Protein AF-A0A6H9SDY3-F1 (afdb_monomer_lite)

InterPro domains:
  IPR005358 Putative zinc- or iron-chelating domain containing protein [PF03692] (9-114)

Organism: NCBI:txid191390

Radius of gyration: 17.45 Å; chains: 1; bounding box: 37×39×47 Å

Foldseek 3Di:
DPQPFWFFDDPLQLPVQAQDWAFADPVRLVVCVVVVFDKDKDKDKADCVNPVDCVPVCVLQQVQWDWDDDPPDTITIHITITGDRNGGGPQQDPVSHGVCVVSDGLSVVLPPDDLDPPDDDDPVVDPDDPVRRVDHDGQDGPHGPDVVSVVSSPVSSD

Sequence (158 aa):
MENNTIRFACNGCGICCKGRLIPLTLDEARQWLNRGHEVAVILEAFDESTWPSEPRQFAHSAQRAVAVTSGDAQIRVVAVLAGNALTQCRNLGDDGRCGIYEERPLVCRIYPMEINPLIALRPADKVCPPEVWEAGEVLFTDRVVDPILADQIERSRQ

pLDDT: mean 89.22, std 9.17, range [40.38, 97.62]

Secondary structure (DSSP, 8-state):
-----EEE------GGGEEEEEEE-HHHHHHHHHTT--EEEEEEEE-GGG-TT-HHHHHHHHTT-EEEEETTEEEEEEEEEEEEEEEE-TTB-TTSSBTTGGG--HHHHHTTS-SSTTSPP-GGGS-S-THHHHSSEEEESSSBS-HHHHHHHHHTT-

Structure (mmCIF, N/CA/C/O backbone):
data_AF-A0A6H9SDY3-F1
#
_entry.id   AF-A0A6H9SDY3-F1
#
loop_
_atom_site.group_PDB
_atom_site.id
_atom_site.type_symbol
_atom_site.label_atom_id
_atom_site.label_alt_id
_atom_site.label_comp_id
_atom_site.label_asym_id
_atom_site.label_entity_id
_atom_site.label_seq_id
_atom_site.pdbx_PDB_ins_code
_atom_site.Cartn_x
_atom_site.Cartn_y
_atom_site.Cartn_z
_atom_site.occupancy
_atom_site.B_iso_or_equiv
_atom_site.auth_seq_id
_atom_site.auth_comp_id
_atom_site.auth_asym_id
_atom_site.auth_atom_id
_atom_site.pdbx_PDB_model_num
ATOM 1 N N . MET A 1 1 ? 24.418 21.972 -0.289 1.00 40.38 1 MET A N 1
ATOM 2 C CA . MET A 1 1 ? 23.043 21.507 -0.555 1.00 40.38 1 MET A CA 1
ATOM 3 C C . MET A 1 1 ? 23.176 20.246 -1.377 1.00 40.38 1 MET A C 1
ATOM 5 O O . MET A 1 1 ? 23.476 20.345 -2.559 1.00 40.38 1 MET A O 1
ATOM 9 N N . GLU A 1 2 ? 23.113 19.080 -0.737 1.00 48.03 2 GLU A N 1
ATOM 10 C CA . GLU A 1 2 ? 23.141 17.813 -1.470 1.00 48.03 2 GLU A CA 1
ATOM 11 C C . GLU A 1 2 ? 21.895 17.743 -2.347 1.00 48.03 2 GLU A C 1
ATOM 13 O O . GLU A 1 2 ? 20.768 17.901 -1.877 1.00 48.03 2 GLU A O 1
ATOM 18 N N . ASN A 1 3 ? 22.115 17.611 -3.648 1.00 52.03 3 ASN A N 1
ATOM 19 C CA . ASN A 1 3 ? 21.054 17.519 -4.628 1.00 52.03 3 ASN A CA 1
ATOM 20 C C . ASN A 1 3 ? 20.461 16.108 -4.494 1.00 52.03 3 ASN A C 1
ATOM 22 O O . ASN A 1 3 ? 21.007 15.165 -5.061 1.00 52.03 3 ASN A O 1
ATOM 26 N N . ASN A 1 4 ? 19.404 15.945 -3.690 1.00 75.06 4 ASN A N 1
ATOM 27 C CA . ASN A 1 4 ? 18.813 14.643 -3.347 1.00 75.06 4 ASN A CA 1
ATOM 28 C C . ASN A 1 4 ? 17.952 14.086 -4.497 1.00 75.06 4 ASN A C 1
ATOM 30 O O . ASN A 1 4 ? 16.769 13.793 -4.346 1.00 75.06 4 ASN A O 1
ATOM 34 N N . THR A 1 5 ? 18.544 14.026 -5.688 1.00 86.81 5 THR A N 1
ATOM 35 C CA . THR A 1 5 ? 17.909 13.494 -6.890 1.00 86.81 5 THR A CA 1
ATOM 36 C C . THR A 1 5 ? 17.835 11.979 -6.770 1.00 86.81 5 THR A C 1
ATOM 38 O O . THR A 1 5 ? 18.867 11.313 -6.740 1.00 86.81 5 THR A O 1
ATOM 41 N N . ILE A 1 6 ? 16.622 11.435 -6.734 1.00 89.88 6 ILE A N 1
ATOM 42 C CA . ILE A 1 6 ? 16.373 9.995 -6.725 1.00 89.88 6 ILE A CA 1
ATOM 43 C C . ILE A 1 6 ? 15.884 9.584 -8.112 1.00 89.88 6 ILE A C 1
ATOM 45 O O . ILE A 1 6 ? 14.935 10.160 -8.653 1.00 89.88 6 ILE A O 1
ATOM 49 N N . ARG A 1 7 ? 16.539 8.573 -8.682 1.00 91.94 7 ARG A N 1
ATOM 50 C CA . ARG A 1 7 ? 16.153 7.921 -9.937 1.00 91.94 7 ARG A CA 1
ATOM 51 C C . ARG A 1 7 ? 15.568 6.553 -9.645 1.00 91.94 7 ARG A C 1
ATOM 53 O O . ARG A 1 7 ? 15.916 5.936 -8.639 1.00 91.94 7 ARG A O 1
ATOM 60 N N . PHE A 1 8 ? 14.660 6.107 -10.505 1.00 92.31 8 PHE A N 1
ATOM 61 C CA . PHE A 1 8 ? 14.086 4.775 -10.388 1.00 92.31 8 PHE A CA 1
ATOM 62 C C . PHE A 1 8 ? 13.561 4.255 -11.730 1.00 92.31 8 PHE A C 1
ATOM 64 O O . PHE A 1 8 ? 12.803 4.945 -12.411 1.00 92.31 8 PHE A O 1
ATOM 71 N N . ALA A 1 9 ? 13.884 3.006 -12.070 1.00 91.38 9 ALA A N 1
ATOM 72 C CA . ALA A 1 9 ? 13.281 2.270 -13.182 1.00 91.38 9 ALA A CA 1
ATOM 73 C C . ALA A 1 9 ? 12.970 0.821 -12.790 1.00 91.38 9 ALA A C 1
ATOM 75 O O . ALA A 1 9 ? 13.847 -0.041 -12.794 1.00 91.38 9 ALA A O 1
ATOM 76 N N . CYS A 1 10 ? 11.700 0.524 -12.491 1.00 89.06 10 CYS A N 1
ATOM 77 C CA . CYS A 1 10 ? 11.262 -0.842 -12.197 1.00 89.06 10 CYS A CA 1
ATOM 78 C C . CYS A 1 10 ? 11.643 -1.807 -13.335 1.00 89.06 10 CYS A C 1
ATOM 80 O O . CYS A 1 10 ? 11.212 -1.633 -14.472 1.00 89.06 10 CYS A O 1
ATOM 82 N N . ASN A 1 11 ? 12.389 -2.865 -13.010 1.00 90.50 11 ASN A N 1
ATOM 83 C CA . ASN A 1 11 ? 12.810 -3.901 -13.961 1.00 90.50 11 ASN A CA 1
ATOM 84 C C . ASN A 1 11 ? 11.877 -5.128 -13.995 1.00 90.50 11 ASN A C 1
ATOM 86 O O . ASN A 1 11 ? 12.162 -6.102 -14.686 1.00 90.50 11 ASN A O 1
ATOM 90 N N . GLY A 1 12 ? 10.777 -5.109 -13.235 1.00 88.88 12 GLY A N 1
ATOM 91 C CA . GLY A 1 12 ? 9.818 -6.213 -13.201 1.00 88.88 12 GLY A CA 1
ATOM 92 C C . GLY A 1 12 ? 10.325 -7.483 -12.508 1.00 88.88 12 GLY A C 1
ATOM 93 O O . GLY A 1 12 ? 9.822 -8.556 -12.804 1.00 88.88 12 GLY A O 1
ATOM 94 N N . CYS A 1 13 ? 11.287 -7.390 -11.582 1.00 91.44 13 CYS A N 1
ATOM 95 C CA . CYS A 1 13 ? 11.814 -8.559 -10.857 1.00 91.44 13 CYS A CA 1
ATOM 96 C C . CYS A 1 13 ? 10.817 -9.243 -9.894 1.00 91.44 13 CYS A C 1
ATOM 98 O O . CYS A 1 13 ? 11.101 -10.320 -9.371 1.00 91.44 13 CYS A O 1
ATOM 100 N N . GLY A 1 14 ? 9.679 -8.612 -9.587 1.00 93.06 14 GLY A N 1
ATOM 101 C CA . GLY A 1 14 ? 8.627 -9.195 -8.746 1.00 93.06 14 GLY A CA 1
ATOM 102 C C . GLY A 1 14 ? 8.952 -9.307 -7.248 1.00 93.06 14 GLY A C 1
ATOM 103 O O . GLY A 1 14 ? 8.134 -9.827 -6.489 1.00 93.06 14 GLY A O 1
ATOM 104 N N . ILE A 1 15 ? 10.104 -8.811 -6.776 1.00 94.44 15 ILE A N 1
ATOM 105 C CA . ILE A 1 15 ? 10.501 -8.930 -5.358 1.00 94.44 15 ILE A CA 1
ATOM 106 C C . ILE A 1 15 ? 9.551 -8.181 -4.407 1.00 94.44 15 ILE A C 1
ATOM 108 O O . ILE A 1 15 ? 9.272 -8.640 -3.299 1.00 94.44 15 ILE A O 1
ATOM 112 N N . CYS A 1 16 ? 8.974 -7.063 -4.860 1.00 93.50 16 CYS A N 1
ATOM 113 C CA . CYS A 1 16 ? 7.959 -6.317 -4.116 1.00 93.50 16 CYS A CA 1
ATOM 114 C C . CYS A 1 16 ? 6.591 -7.024 -4.078 1.00 93.50 16 CYS A C 1
ATOM 116 O O . CYS A 1 16 ? 5.710 -6.598 -3.342 1.00 93.50 16 CYS A O 1
ATOM 118 N N . CYS A 1 17 ? 6.399 -8.119 -4.817 1.00 95.81 17 CYS A N 1
ATOM 119 C CA . CYS A 1 17 ? 5.163 -8.905 -4.819 1.00 95.81 17 CYS A CA 1
ATOM 120 C C . CYS A 1 17 ? 5.205 -10.104 -3.854 1.00 95.81 17 CYS A C 1
ATOM 122 O O . CYS A 1 17 ? 4.323 -10.960 -3.918 1.00 95.81 17 CYS A O 1
ATOM 124 N N . LYS A 1 18 ? 6.224 -10.193 -2.989 1.00 96.25 18 LYS A N 1
ATOM 125 C CA . LYS A 1 18 ? 6.434 -11.293 -2.033 1.00 96.25 18 LYS A CA 1
ATOM 126 C C . LYS A 1 18 ? 6.681 -10.750 -0.623 1.00 96.25 18 LYS A C 1
ATOM 128 O O . LYS A 1 18 ? 7.230 -9.651 -0.470 1.00 96.25 18 LYS A O 1
ATOM 133 N N . GLY A 1 19 ? 6.304 -11.529 0.392 1.00 95.69 19 GLY A N 1
ATOM 134 C CA . GLY A 1 19 ? 6.629 -11.259 1.795 1.00 95.69 19 GLY A CA 1
ATOM 135 C C . GLY A 1 19 ? 5.905 -10.073 2.433 1.00 95.69 19 GLY A C 1
ATOM 136 O O . GLY A 1 19 ? 6.453 -9.490 3.364 1.00 95.69 19 GLY A O 1
ATOM 137 N N . ARG A 1 20 ? 4.745 -9.637 1.922 1.00 93.94 20 ARG A N 1
ATOM 138 C CA . ARG A 1 20 ? 4.096 -8.406 2.413 1.00 93.94 20 ARG A CA 1
ATOM 139 C C . ARG A 1 20 ? 2.587 -8.358 2.220 1.00 93.94 20 ARG A C 1
ATOM 141 O O . ARG A 1 20 ? 2.015 -9.117 1.449 1.00 93.94 20 ARG A O 1
ATOM 148 N N . LEU A 1 21 ? 1.950 -7.416 2.897 1.00 96.31 21 LEU A N 1
ATOM 149 C CA . LEU A 1 21 ? 0.573 -7.021 2.628 1.00 96.31 21 LEU A CA 1
ATOM 150 C C . LEU A 1 21 ? 0.562 -5.859 1.632 1.00 96.31 21 LEU A C 1
ATOM 152 O O . LEU A 1 21 ? 1.493 -5.054 1.600 1.00 96.31 21 LEU A O 1
ATOM 156 N N . ILE A 1 22 ? -0.474 -5.799 0.801 1.00 96.81 22 ILE A N 1
ATOM 157 C CA . ILE A 1 22 ? -0.664 -4.752 -0.205 1.00 96.81 22 ILE A CA 1
ATOM 158 C C . ILE A 1 22 ? 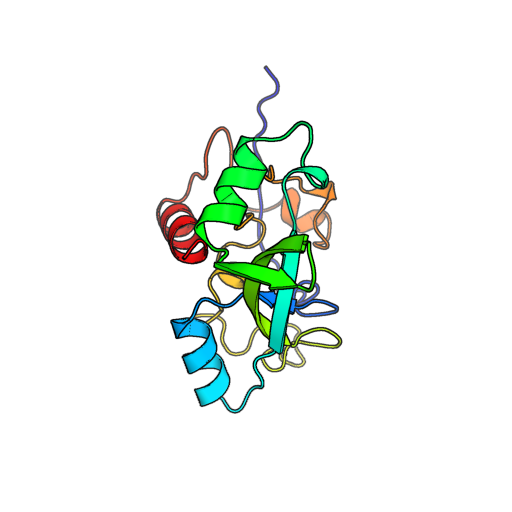-1.823 -3.876 0.268 1.00 96.81 22 ILE A C 1
ATOM 160 O O . ILE A 1 22 ? -2.957 -4.313 0.099 1.00 96.81 22 ILE A O 1
ATOM 164 N N . PRO A 1 23 ? -1.590 -2.694 0.868 1.00 95.88 23 PRO A N 1
ATOM 165 C CA . PRO A 1 23 ? -2.671 -1.785 1.236 1.00 95.88 23 PRO A CA 1
ATOM 166 C C . PRO A 1 23 ? -3.571 -1.468 0.039 1.00 95.88 23 PRO A C 1
ATOM 168 O O . PRO A 1 23 ? -3.078 -1.195 -1.057 1.00 95.88 23 PRO A O 1
ATOM 171 N N . LEU A 1 24 ? -4.881 -1.525 0.256 1.00 96.81 24 LEU A N 1
ATOM 172 C CA . LEU A 1 24 ? -5.907 -1.267 -0.746 1.00 96.81 24 LEU A CA 1
ATOM 173 C C . LEU A 1 24 ? -6.802 -0.129 -0.261 1.00 96.81 24 LEU A C 1
ATOM 175 O O . LEU A 1 24 ? -7.200 -0.104 0.906 1.00 96.81 24 LEU A O 1
ATOM 179 N N . THR A 1 25 ? -7.195 0.757 -1.172 1.00 95.56 25 THR A N 1
ATOM 180 C CA . THR A 1 25 ? -8.367 1.610 -0.926 1.00 95.56 25 THR A CA 1
ATOM 181 C C . THR A 1 25 ? -9.640 0.757 -0.869 1.00 95.56 25 THR A C 1
ATOM 183 O O . THR A 1 25 ? -9.650 -0.414 -1.262 1.00 95.56 25 THR A O 1
ATOM 186 N N . LEU A 1 26 ? -10.757 1.334 -0.418 1.00 94.69 26 LEU A N 1
ATOM 187 C CA . LEU A 1 26 ? -12.036 0.617 -0.388 1.00 94.69 26 LEU A CA 1
ATOM 188 C C . LEU A 1 26 ? -12.461 0.117 -1.781 1.00 94.69 26 LEU A C 1
ATOM 190 O O . LEU A 1 26 ? -12.930 -1.014 -1.922 1.00 94.69 26 LEU A O 1
ATOM 194 N N . ASP A 1 27 ? -12.279 0.938 -2.815 1.00 95.94 27 ASP A N 1
ATOM 195 C CA . ASP A 1 27 ? -12.617 0.552 -4.186 1.00 95.94 27 ASP A CA 1
ATOM 196 C C . ASP A 1 27 ? -11.674 -0.522 -4.726 1.00 95.94 27 ASP A C 1
ATOM 198 O O . ASP A 1 27 ? -12.117 -1.454 -5.400 1.00 95.94 27 ASP A O 1
ATOM 202 N N . GLU A 1 28 ? -10.389 -0.458 -4.382 1.00 97.56 28 GLU A N 1
ATOM 203 C CA . GLU A 1 28 ? -9.430 -1.499 -4.747 1.00 97.56 28 GLU A CA 1
ATOM 204 C C . GLU A 1 28 ? -9.716 -2.815 -4.036 1.00 97.56 28 GLU A C 1
ATOM 206 O O . GLU A 1 28 ? -9.632 -3.860 -4.673 1.00 97.56 28 GLU A O 1
ATOM 211 N N . ALA A 1 29 ? -10.129 -2.787 -2.767 1.00 97.62 29 ALA A N 1
ATOM 212 C CA . ALA A 1 29 ? -10.556 -3.976 -2.036 1.00 97.62 29 ALA A CA 1
ATOM 213 C C . ALA A 1 29 ? -11.758 -4.653 -2.712 1.00 97.62 29 ALA A C 1
ATOM 215 O O . ALA A 1 29 ? -11.758 -5.871 -2.891 1.00 97.62 29 ALA A O 1
ATOM 216 N N . ARG A 1 30 ? -12.746 -3.876 -3.179 1.00 97.44 30 ARG A N 1
ATOM 217 C CA . ARG A 1 30 ? -13.872 -4.406 -3.974 1.00 97.44 30 ARG A CA 1
ATOM 218 C C . ARG A 1 30 ? -13.392 -5.043 -5.275 1.00 97.44 30 ARG A C 1
ATOM 220 O O . ARG A 1 30 ? -13.797 -6.156 -5.599 1.00 97.44 30 ARG A O 1
ATOM 227 N N . GLN A 1 31 ? -12.508 -4.368 -6.009 1.00 96.25 31 GLN A N 1
ATOM 228 C CA . GLN A 1 31 ? -11.933 -4.923 -7.236 1.00 96.25 31 GLN A CA 1
ATOM 229 C C . GLN A 1 31 ? -11.094 -6.181 -6.965 1.00 96.25 31 GLN A C 1
ATOM 231 O O . GLN A 1 31 ? -11.059 -7.090 -7.792 1.00 96.25 31 GLN A O 1
ATOM 236 N N . TRP A 1 32 ? -10.413 -6.246 -5.822 1.00 97.19 32 TRP A N 1
ATOM 237 C CA . TRP A 1 32 ? -9.634 -7.406 -5.396 1.00 97.19 32 TRP A CA 1
ATOM 238 C C . TRP A 1 32 ? -10.546 -8.615 -5.169 1.00 97.19 32 TRP A C 1
ATOM 240 O O . TRP A 1 32 ? -10.313 -9.672 -5.755 1.00 97.19 32 TRP A O 1
ATOM 250 N N . LEU A 1 33 ? -11.637 -8.425 -4.419 1.00 97.31 33 LEU A N 1
ATOM 251 C CA . LEU A 1 33 ? -12.662 -9.447 -4.181 1.00 97.31 33 LEU A CA 1
ATOM 252 C C . LEU A 1 33 ? -13.341 -9.902 -5.480 1.00 97.31 33 LEU A C 1
ATOM 254 O O . LEU A 1 33 ? -13.512 -11.099 -5.691 1.00 97.31 33 LEU A O 1
ATOM 258 N N . ASN A 1 34 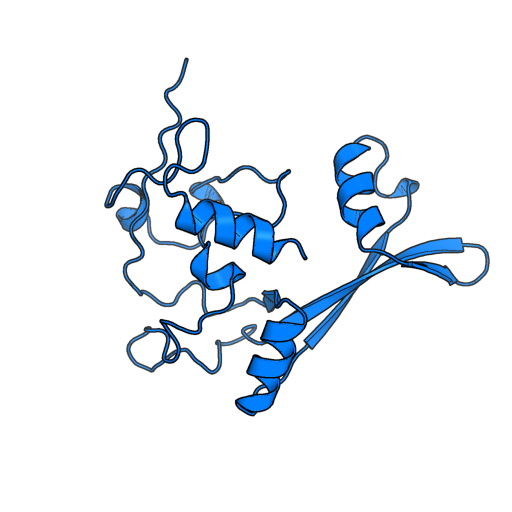? -13.665 -8.975 -6.387 1.00 97.00 34 ASN A N 1
ATOM 259 C CA . ASN A 1 34 ? -14.280 -9.302 -7.681 1.00 97.00 34 ASN A CA 1
ATOM 260 C C . ASN A 1 34 ? -13.390 -10.188 -8.569 1.00 97.00 34 ASN A C 1
ATOM 262 O O . ASN A 1 34 ? -13.905 -10.894 -9.432 1.00 97.00 34 ASN A O 1
ATOM 266 N N . ARG A 1 35 ? -12.068 -10.186 -8.355 1.00 94.94 35 ARG A N 1
ATOM 267 C CA . ARG A 1 35 ? -11.126 -11.099 -9.029 1.00 94.94 35 ARG A CA 1
ATOM 268 C C . ARG A 1 35 ? -11.031 -12.478 -8.361 1.00 94.94 35 ARG A C 1
ATOM 270 O O . ARG A 1 35 ? -10.238 -13.304 -8.799 1.00 94.94 35 ARG A O 1
ATOM 277 N N . GLY A 1 36 ? -11.808 -12.734 -7.308 1.00 96.06 36 GLY A N 1
ATOM 278 C CA . GLY A 1 36 ? -11.747 -13.973 -6.527 1.00 96.06 36 GLY A CA 1
ATOM 279 C C . GLY A 1 36 ? -10.575 -14.024 -5.543 1.00 96.06 36 GLY A C 1
ATOM 280 O O . GLY A 1 36 ? -10.231 -15.100 -5.048 1.00 96.06 36 GLY A O 1
ATOM 281 N N . HIS A 1 37 ? -9.939 -12.883 -5.259 1.00 95.50 37 HIS A N 1
ATOM 282 C CA . HIS A 1 37 ? -8.885 -12.794 -4.250 1.00 95.50 37 HIS A CA 1
ATOM 283 C C . HIS A 1 37 ? -9.471 -12.535 -2.863 1.00 95.50 37 HIS A C 1
ATOM 285 O O . HIS A 1 37 ? -10.564 -11.998 -2.718 1.00 95.50 37 HIS A O 1
ATOM 291 N N . GLU A 1 38 ? -8.709 -12.872 -1.828 1.00 94.94 38 GLU A N 1
ATOM 292 C CA . GLU A 1 38 ? -9.041 -12.531 -0.443 1.00 94.94 38 GLU A CA 1
ATOM 293 C C . GLU A 1 38 ? -8.528 -11.134 -0.085 1.00 94.94 38 GLU A C 1
ATOM 295 O O . GLU A 1 38 ? -7.447 -10.721 -0.524 1.00 94.94 38 GLU A O 1
ATOM 300 N N . VAL A 1 39 ? -9.283 -10.437 0.764 1.00 97.31 39 VAL A N 1
ATOM 301 C CA . VAL A 1 39 ? -8.868 -9.187 1.408 1.00 97.31 39 VAL A CA 1
ATOM 302 C C . VAL A 1 39 ? -8.670 -9.456 2.894 1.00 97.31 39 VAL A C 1
ATOM 304 O O . VAL A 1 39 ? -9.585 -9.907 3.580 1.00 97.31 39 VAL A O 1
ATOM 307 N N . ALA A 1 40 ? -7.467 -9.176 3.385 1.00 96.38 40 ALA A N 1
ATOM 308 C CA . ALA A 1 40 ? -7.165 -9.147 4.805 1.00 96.38 40 ALA A CA 1
ATOM 309 C C . ALA A 1 40 ? -7.625 -7.815 5.412 1.00 96.38 40 ALA A C 1
ATOM 311 O O . ALA A 1 40 ? -7.539 -6.768 4.767 1.00 96.38 40 ALA A O 1
ATOM 312 N N . VAL A 1 41 ? -8.071 -7.860 6.667 1.00 96.44 41 VAL A N 1
ATOM 313 C CA . VAL A 1 41 ? -8.353 -6.671 7.476 1.00 96.44 41 VAL A CA 1
ATOM 314 C C . VAL A 1 41 ? -7.364 -6.651 8.629 1.00 96.44 41 VAL A C 1
ATOM 316 O O . VAL A 1 41 ? -7.334 -7.575 9.441 1.00 96.44 41 VAL A O 1
ATOM 319 N N . ILE A 1 42 ? -6.548 -5.605 8.681 1.00 95.38 42 ILE A N 1
ATOM 320 C CA . ILE A 1 42 ? -5.576 -5.371 9.744 1.00 95.38 42 ILE A CA 1
ATOM 321 C C . ILE A 1 42 ? -6.135 -4.266 10.627 1.00 95.38 42 ILE A C 1
ATOM 323 O O . ILE A 1 42 ? -6.562 -3.230 10.123 1.00 95.38 42 ILE A O 1
ATOM 327 N N . LEU A 1 43 ? -6.156 -4.500 11.936 1.00 93.81 43 LEU A N 1
ATOM 328 C CA . LEU A 1 43 ? -6.539 -3.494 12.916 1.00 93.81 43 LEU A CA 1
ATOM 329 C C . LEU A 1 43 ? -5.279 -2.992 13.607 1.00 93.81 43 LEU A C 1
ATOM 331 O O . LEU A 1 43 ? -4.594 -3.761 14.281 1.00 93.81 43 LEU A O 1
ATOM 335 N N . GLU A 1 44 ? -4.990 -1.708 13.444 1.00 90.69 44 GLU A N 1
ATOM 336 C CA . GLU A 1 44 ? -3.920 -1.036 14.176 1.00 90.69 44 GLU A CA 1
ATOM 337 C C . GLU A 1 44 ? -4.549 -0.190 15.280 1.00 90.69 44 GLU A C 1
ATOM 339 O O . GLU A 1 44 ? -5.403 0.658 15.014 1.00 90.69 44 GLU A O 1
ATOM 344 N N . ALA A 1 45 ? -4.140 -0.445 16.521 1.00 90.44 45 ALA A N 1
ATOM 345 C CA . ALA A 1 45 ? -4.606 0.265 17.703 1.00 90.44 45 ALA A CA 1
ATOM 346 C C . ALA A 1 45 ? -3.487 1.138 18.276 1.00 90.44 45 ALA A C 1
ATOM 348 O O . ALA A 1 45 ? -2.345 0.692 18.382 1.00 90.44 45 ALA A O 1
ATOM 349 N N . PHE A 1 46 ? -3.817 2.369 18.655 1.00 87.94 46 PHE A N 1
ATOM 350 C CA . PHE A 1 46 ? -2.874 3.326 19.228 1.00 87.94 46 PHE A CA 1
ATOM 351 C C . PHE A 1 46 ? -3.582 4.333 20.143 1.00 87.94 46 PHE A C 1
ATOM 353 O O . PHE A 1 46 ? -4.784 4.570 20.025 1.00 87.94 46 PHE A O 1
ATOM 360 N N . ASP A 1 47 ? -2.832 4.963 21.040 1.00 86.94 47 ASP A N 1
ATOM 361 C CA . ASP A 1 47 ? -3.283 6.088 21.869 1.00 86.94 47 ASP A CA 1
ATOM 362 C C . ASP A 1 47 ? -2.195 7.177 21.943 1.00 86.94 47 ASP A C 1
ATOM 364 O O . ASP A 1 47 ? -1.100 7.003 21.412 1.00 86.94 47 ASP A O 1
ATOM 368 N N . GLU A 1 48 ? -2.469 8.317 22.581 1.00 78.50 48 GLU A N 1
ATOM 369 C CA . GLU A 1 48 ? -1.489 9.414 22.682 1.00 78.50 48 GLU A CA 1
ATOM 370 C C . GLU A 1 48 ? -0.195 9.012 23.411 1.00 78.50 48 GLU A C 1
ATOM 372 O O . GLU A 1 48 ? 0.877 9.522 23.082 1.00 78.50 48 GLU A O 1
ATOM 377 N N . SER A 1 49 ? -0.258 8.064 24.353 1.00 80.25 49 SER A N 1
ATOM 378 C CA . SER A 1 49 ? 0.919 7.577 25.083 1.00 80.25 49 SER A CA 1
ATOM 379 C C . SER A 1 49 ? 1.884 6.798 24.188 1.00 80.25 49 SER A C 1
ATOM 381 O O . SER A 1 49 ? 3.087 6.788 24.447 1.00 80.25 49 SER A O 1
ATOM 383 N N . THR A 1 50 ? 1.386 6.216 23.092 1.00 72.00 50 THR A N 1
ATOM 384 C CA . THR A 1 50 ? 2.225 5.573 22.066 1.00 72.00 50 THR A CA 1
ATOM 385 C C . THR A 1 50 ? 2.922 6.572 21.124 1.00 72.00 50 THR A C 1
ATOM 387 O O . THR A 1 50 ? 3.788 6.164 20.354 1.00 72.00 50 THR A O 1
ATOM 390 N N . TRP A 1 51 ? 2.611 7.878 21.214 1.00 72.19 51 TRP A N 1
ATOM 391 C CA . TRP A 1 51 ? 3.142 8.941 20.338 1.00 72.19 51 TRP A CA 1
ATOM 392 C C . TRP A 1 51 ? 3.609 10.205 21.096 1.00 72.19 51 TRP A C 1
ATOM 394 O O . TRP A 1 51 ? 3.235 11.321 20.720 1.00 72.19 51 TRP A O 1
ATOM 404 N N . PRO A 1 52 ? 4.455 10.096 22.138 1.00 61.09 52 PRO A N 1
ATOM 405 C CA . PRO A 1 52 ? 4.721 11.205 23.060 1.00 61.09 52 PRO A CA 1
ATOM 406 C C . PRO A 1 52 ? 5.436 12.419 22.431 1.00 61.09 52 PRO A C 1
ATOM 408 O O . PRO A 1 52 ? 5.471 13.484 23.044 1.00 61.09 52 PRO A O 1
ATOM 411 N N . SER A 1 53 ? 6.001 12.302 21.221 1.00 62.81 53 SER A N 1
ATOM 412 C CA . SER A 1 53 ? 6.809 13.356 20.583 1.00 62.81 53 SER A CA 1
ATOM 413 C C . SER A 1 53 ? 6.456 13.673 19.126 1.00 62.81 53 SER A C 1
ATOM 415 O O . SER A 1 53 ? 7.136 14.495 18.512 1.00 62.81 53 SER A O 1
ATOM 417 N N . GLU A 1 54 ? 5.411 13.072 18.546 1.00 70.56 54 GLU A N 1
ATOM 418 C CA . GLU A 1 54 ? 5.126 13.204 17.105 1.00 70.56 54 GLU A CA 1
ATOM 419 C C . GLU A 1 54 ? 3.666 13.590 16.798 1.00 70.56 54 GLU A C 1
ATOM 421 O O . GLU A 1 54 ? 2.918 12.818 16.188 1.00 70.56 54 GLU A O 1
ATOM 426 N N . PRO A 1 55 ? 3.247 14.829 17.133 1.00 75.75 55 PRO A N 1
ATOM 427 C CA . PRO A 1 55 ? 1.848 15.251 17.022 1.00 75.75 55 PRO A CA 1
ATOM 428 C C . PRO A 1 55 ? 1.293 15.160 15.597 1.00 75.75 55 PRO A C 1
ATOM 430 O O . PRO A 1 55 ? 0.108 14.909 15.401 1.00 75.75 55 PRO A O 1
ATOM 433 N N . ARG A 1 56 ? 2.146 15.359 14.581 1.00 79.75 56 ARG A N 1
ATOM 434 C CA . ARG A 1 56 ? 1.744 15.289 13.168 1.00 79.75 56 ARG A CA 1
ATOM 435 C C . ARG A 1 56 ? 1.477 13.861 12.702 1.00 79.75 56 ARG A C 1
ATOM 437 O O . ARG A 1 56 ? 0.528 13.657 11.952 1.00 79.75 56 ARG A O 1
ATOM 444 N N . GLN A 1 57 ? 2.289 12.896 13.139 1.00 77.88 57 GLN A N 1
ATOM 445 C CA . GLN A 1 57 ? 2.082 11.494 12.779 1.00 77.88 57 GLN A CA 1
ATOM 446 C C . GLN A 1 57 ? 0.845 10.942 13.486 1.00 77.88 57 GLN A C 1
ATOM 448 O O . GLN A 1 57 ? -0.013 10.346 12.834 1.00 77.88 57 GLN A O 1
ATOM 453 N N . PHE A 1 58 ? 0.679 11.273 14.773 1.00 81.44 58 PHE A N 1
ATOM 454 C CA . PHE A 1 58 ? -0.550 10.973 15.498 1.00 81.44 58 PHE A CA 1
ATOM 455 C C . PHE A 1 58 ? -1.775 11.581 14.807 1.00 81.44 58 PHE A C 1
ATOM 457 O O . PHE A 1 58 ? -2.738 10.867 14.556 1.00 81.44 58 PHE A O 1
ATOM 464 N N . ALA A 1 59 ? -1.741 12.868 14.436 1.00 82.69 59 ALA A N 1
ATOM 465 C CA . ALA A 1 59 ? -2.862 13.521 13.758 1.00 82.69 59 ALA A CA 1
ATOM 466 C C . ALA A 1 59 ? -3.207 12.855 12.414 1.00 82.69 59 ALA A C 1
ATOM 468 O O . ALA A 1 59 ? -4.384 12.636 12.132 1.00 82.69 59 ALA A O 1
ATOM 469 N N . HIS A 1 60 ? -2.204 12.495 11.608 1.00 83.25 60 HIS A N 1
ATOM 470 C CA . HIS A 1 60 ? -2.410 11.798 10.336 1.00 83.25 60 HIS A CA 1
ATOM 471 C C . HIS A 1 60 ? -3.061 10.415 10.524 1.00 83.25 60 HIS A C 1
ATOM 473 O O . HIS A 1 60 ? -4.004 10.067 9.810 1.00 83.25 60 HIS A O 1
ATOM 479 N N . SER A 1 61 ? -2.608 9.632 11.507 1.00 82.94 61 SER A N 1
ATOM 480 C CA . SER A 1 61 ? -3.208 8.330 11.829 1.00 82.94 61 SER A CA 1
ATOM 481 C C . SER A 1 61 ? -4.601 8.479 12.449 1.00 82.94 61 SER A C 1
ATOM 483 O O . SER A 1 61 ? -5.531 7.766 12.074 1.00 82.94 61 SER A O 1
ATOM 485 N N . ALA A 1 62 ? -4.783 9.447 13.350 1.00 84.25 62 ALA A N 1
ATOM 486 C CA . ALA A 1 62 ? -6.036 9.696 14.057 1.00 84.25 62 ALA A CA 1
ATOM 487 C C . ALA A 1 62 ? -7.173 10.154 13.133 1.00 84.25 62 ALA A C 1
ATOM 489 O O . ALA A 1 62 ? -8.327 9.851 13.429 1.00 84.25 62 ALA A O 1
ATOM 490 N N . GLN A 1 63 ? -6.869 10.829 12.017 1.00 85.81 63 GLN A N 1
ATOM 491 C CA . GLN A 1 63 ? -7.861 11.225 11.003 1.00 85.81 63 GLN A CA 1
ATOM 492 C C . GLN A 1 63 ? -8.594 10.035 10.370 1.00 85.81 63 GLN A C 1
ATOM 494 O O . GLN A 1 63 ? -9.724 10.191 9.916 1.00 85.81 63 GLN A O 1
ATOM 499 N N . ARG A 1 64 ? -7.965 8.856 10.350 1.00 85.69 64 ARG A N 1
ATOM 500 C CA . ARG A 1 64 ? -8.507 7.629 9.745 1.00 85.69 64 ARG A CA 1
ATOM 501 C C . ARG A 1 64 ? -8.959 6.605 10.788 1.00 85.69 64 ARG A C 1
ATOM 503 O O . ARG A 1 64 ? -9.368 5.504 10.436 1.00 85.69 64 ARG A O 1
ATOM 510 N N . ALA A 1 65 ? -8.868 6.955 12.069 1.00 91.06 65 ALA A N 1
ATOM 511 C CA . ALA A 1 65 ? -9.136 6.049 13.173 1.00 91.06 65 ALA A CA 1
ATOM 512 C C . ALA A 1 65 ? -10.433 6.401 13.903 1.00 91.06 65 ALA A C 1
ATOM 514 O O . ALA A 1 65 ? -10.811 7.567 14.036 1.00 91.06 65 ALA A O 1
ATOM 515 N N . VAL A 1 66 ? -11.080 5.379 14.452 1.00 93.00 66 VAL A N 1
ATOM 516 C CA . VAL A 1 66 ? -12.266 5.515 15.301 1.00 93.00 66 VAL A CA 1
ATOM 517 C C . VAL A 1 66 ? -11.850 5.373 16.761 1.00 93.00 66 VAL A C 1
ATOM 519 O O . VAL A 1 66 ? -11.008 4.540 17.090 1.00 93.00 66 VAL A O 1
ATOM 522 N N . ALA A 1 67 ? -12.425 6.198 17.639 1.00 92.81 67 ALA A N 1
ATOM 523 C CA . ALA A 1 67 ? -12.251 6.044 19.079 1.00 92.81 67 ALA A CA 1
ATOM 524 C C . ALA A 1 67 ? -13.037 4.818 19.566 1.00 92.81 67 ALA A C 1
ATOM 526 O O . ALA A 1 67 ? -14.229 4.687 19.284 1.00 92.81 67 ALA A O 1
ATOM 527 N N . VAL A 1 68 ? -12.366 3.930 20.292 1.00 93.94 68 VAL A N 1
ATOM 528 C CA . VAL A 1 68 ? -12.931 2.689 20.822 1.00 93.94 68 VAL A CA 1
ATOM 529 C C . VAL A 1 68 ? -12.592 2.599 22.303 1.00 93.94 68 VAL A C 1
ATOM 531 O O . VAL A 1 68 ? -11.461 2.851 22.716 1.00 93.94 68 VAL A O 1
ATOM 534 N N . THR A 1 69 ? -13.579 2.210 23.102 1.00 93.19 69 THR A N 1
ATOM 535 C CA . THR A 1 69 ? -13.392 1.936 24.526 1.00 93.19 69 THR A CA 1
ATOM 536 C C . THR A 1 69 ? -13.100 0.453 24.732 1.00 93.19 69 THR A C 1
ATOM 538 O O . THR A 1 69 ? -13.829 -0.400 24.223 1.00 93.19 69 THR A O 1
ATOM 541 N N . SER A 1 70 ? -12.050 0.144 25.494 1.00 86.56 70 SER A N 1
ATOM 542 C CA . SER A 1 70 ? -11.689 -1.221 25.889 1.00 86.56 70 SER A CA 1
ATOM 543 C C . SER A 1 70 ? -11.388 -1.256 27.386 1.00 86.56 70 SER A C 1
ATOM 545 O O . SER A 1 70 ? -10.295 -0.888 27.817 1.00 86.56 70 SER A O 1
ATOM 547 N N . GLY A 1 71 ? -12.367 -1.685 28.187 1.00 89.88 71 GLY A N 1
ATOM 548 C CA . GLY A 1 71 ? -12.312 -1.518 29.642 1.00 89.88 71 GLY A CA 1
ATOM 549 C C . GLY A 1 71 ? -12.280 -0.032 30.006 1.00 89.88 71 GLY A C 1
ATOM 550 O O . GLY A 1 71 ? -13.102 0.733 29.508 1.00 89.88 71 GLY A O 1
ATOM 551 N N . ASP A 1 72 ? -11.298 0.373 30.812 1.00 88.88 72 ASP A N 1
ATOM 552 C CA . ASP A 1 72 ? -11.093 1.775 31.208 1.00 88.88 72 ASP A CA 1
ATOM 553 C C . ASP A 1 72 ? -10.218 2.571 30.217 1.00 88.88 72 ASP A C 1
ATOM 555 O O . ASP A 1 72 ? -10.017 3.774 30.388 1.00 88.88 72 ASP A O 1
ATOM 559 N N . ALA A 1 73 ? -9.681 1.922 29.176 1.00 87.44 73 ALA A N 1
ATOM 560 C CA . ALA A 1 73 ? -8.826 2.566 28.184 1.00 87.44 73 ALA A CA 1
ATOM 561 C C . ALA A 1 73 ? -9.641 3.161 27.025 1.00 87.44 73 ALA A C 1
ATOM 563 O O . ALA A 1 73 ? -10.567 2.533 26.501 1.00 87.44 73 ALA A O 1
ATOM 564 N N . GLN A 1 74 ? -9.235 4.352 26.579 1.00 89.94 74 GLN A N 1
ATOM 565 C CA . GLN A 1 74 ? -9.693 4.959 25.330 1.00 89.94 74 GLN A CA 1
ATOM 566 C C . GLN A 1 74 ? -8.572 4.873 24.300 1.00 89.94 74 GLN A C 1
ATOM 568 O O . GLN A 1 74 ? -7.538 5.521 24.447 1.00 89.94 74 GLN A O 1
ATOM 573 N N . ILE A 1 75 ? -8.792 4.075 23.259 1.00 91.31 75 ILE A N 1
ATOM 574 C CA . ILE A 1 75 ? -7.835 3.874 22.170 1.00 91.31 75 ILE A CA 1
ATOM 575 C C . ILE A 1 75 ? -8.425 4.363 20.852 1.00 91.31 75 ILE A C 1
ATOM 577 O O . ILE A 1 75 ? -9.633 4.564 20.710 1.00 91.31 75 ILE A O 1
ATOM 581 N N . ARG A 1 76 ? -7.565 4.536 19.858 1.00 92.69 76 ARG A N 1
ATOM 582 C CA . ARG A 1 76 ? -7.947 4.738 18.464 1.00 92.69 76 ARG A CA 1
ATOM 583 C C . ARG A 1 76 ? -7.613 3.484 17.679 1.00 92.69 76 ARG A C 1
ATOM 585 O O . ARG A 1 76 ? -6.542 2.917 17.862 1.00 92.69 76 ARG A O 1
ATOM 592 N N . VAL A 1 77 ? -8.526 3.064 16.811 1.00 93.31 77 VAL A N 1
ATOM 593 C CA . VAL A 1 77 ? -8.335 1.905 15.935 1.00 93.31 77 VAL A CA 1
ATOM 594 C C . VAL A 1 77 ? -8.549 2.324 14.489 1.00 93.31 77 VAL A C 1
ATOM 596 O O . VAL A 1 77 ? -9.567 2.940 14.167 1.00 93.31 77 VAL A O 1
ATOM 599 N N . VAL A 1 78 ? -7.604 1.981 13.618 1.00 92.19 78 VAL A N 1
ATOM 600 C CA . VAL A 1 78 ? -7.742 2.099 12.161 1.00 92.19 78 VAL A CA 1
ATOM 601 C C . VAL A 1 78 ? -7.820 0.705 11.546 1.00 92.19 78 VAL A C 1
ATOM 603 O O . VAL A 1 78 ? -7.096 -0.205 11.950 1.00 92.19 78 VAL A O 1
ATOM 606 N N . ALA A 1 79 ? -8.722 0.536 10.580 1.00 93.62 79 ALA A N 1
ATOM 607 C CA . ALA A 1 79 ? -8.815 -0.675 9.780 1.00 93.62 79 ALA A CA 1
ATOM 608 C C . ALA A 1 79 ? -8.098 -0.462 8.444 1.00 93.62 79 ALA A C 1
ATOM 610 O O . ALA A 1 79 ? -8.436 0.453 7.694 1.00 93.62 79 ALA A O 1
ATOM 611 N N . VAL A 1 80 ? -7.134 -1.325 8.136 1.00 93.88 80 VAL A N 1
ATOM 612 C CA . VAL A 1 80 ? -6.414 -1.342 6.862 1.00 93.88 80 VAL A CA 1
ATOM 613 C C . VAL A 1 80 ? -6.880 -2.549 6.059 1.00 93.88 80 VAL A C 1
ATOM 615 O O . VAL A 1 80 ? -6.778 -3.690 6.514 1.00 93.88 80 VAL A O 1
ATOM 618 N N . LEU A 1 81 ? -7.399 -2.297 4.858 1.00 96.81 81 LEU A N 1
ATOM 619 C CA . LEU A 1 81 ? -7.735 -3.340 3.892 1.00 96.81 81 LEU A CA 1
ATOM 620 C C . LEU A 1 81 ? -6.479 -3.689 3.103 1.00 96.81 81 LEU A C 1
ATOM 622 O O . LEU A 1 81 ? -5.790 -2.792 2.617 1.00 96.81 81 LEU A O 1
ATOM 626 N N . ALA A 1 82 ? -6.175 -4.976 2.961 1.00 97.56 82 ALA A N 1
ATOM 627 C CA . ALA A 1 82 ? -4.977 -5.385 2.248 1.00 97.56 82 ALA A CA 1
ATOM 628 C C . ALA A 1 82 ? -5.157 -6.634 1.389 1.00 97.56 82 ALA A C 1
ATOM 630 O O . ALA A 1 82 ? -5.757 -7.626 1.800 1.00 97.56 82 ALA A O 1
ATOM 631 N N . GLY A 1 83 ? -4.544 -6.619 0.209 1.00 97.44 83 GLY A N 1
ATOM 632 C CA . GLY A 1 83 ? -4.282 -7.824 -0.561 1.00 97.44 83 GLY A CA 1
ATOM 633 C C . GLY A 1 83 ? -3.201 -8.662 0.123 1.00 97.44 83 GLY A C 1
ATOM 634 O O . GLY A 1 83 ? -2.192 -8.135 0.600 1.00 97.44 83 GLY A O 1
ATOM 635 N N . ASN A 1 84 ? -3.397 -9.979 0.163 1.00 94.81 84 ASN A N 1
ATOM 636 C CA . ASN A 1 84 ? -2.437 -10.894 0.771 1.00 94.81 84 ASN A CA 1
ATOM 637 C C . ASN A 1 84 ? -1.324 -11.281 -0.221 1.00 94.81 84 ASN A C 1
ATOM 639 O O . ASN A 1 84 ? -1.577 -11.970 -1.212 1.00 94.81 84 ASN A O 1
ATOM 643 N N . ALA A 1 85 ? -0.093 -10.855 0.064 1.00 95.44 85 ALA A N 1
ATOM 644 C CA . ALA A 1 85 ? 1.122 -11.286 -0.626 1.00 95.44 85 ALA A CA 1
ATOM 645 C C . ALA A 1 85 ? 2.207 -11.745 0.372 1.00 95.44 85 ALA A C 1
ATOM 647 O O . ALA A 1 85 ? 3.403 -11.607 0.101 1.00 95.44 85 ALA A O 1
ATOM 648 N N . LEU A 1 86 ? 1.802 -12.274 1.538 1.00 94.62 86 LEU A N 1
ATOM 649 C CA . LEU A 1 86 ? 2.722 -12.717 2.597 1.00 94.62 86 LEU A CA 1
ATOM 650 C C . LEU A 1 86 ? 3.656 -13.834 2.118 1.00 94.62 86 LEU A C 1
ATOM 652 O O . LEU A 1 86 ? 4.824 -13.860 2.486 1.00 94.62 86 LEU A O 1
ATOM 656 N N . THR A 1 87 ? 3.169 -14.709 1.240 1.00 94.25 87 THR A N 1
ATOM 657 C CA . THR A 1 87 ? 4.017 -15.633 0.474 1.00 94.25 87 THR A CA 1
ATOM 658 C C . THR A 1 87 ? 4.313 -15.037 -0.901 1.00 94.25 87 THR A C 1
ATOM 660 O O . THR A 1 87 ? 5.455 -14.700 -1.209 1.00 94.25 87 THR A O 1
ATOM 663 N N . GLN A 1 88 ? 3.270 -14.846 -1.710 1.00 95.62 88 GLN A N 1
ATOM 664 C CA . GLN A 1 88 ? 3.348 -14.301 -3.063 1.00 95.62 88 GLN A CA 1
ATOM 665 C C . GLN A 1 88 ? 1.993 -13.706 -3.455 1.00 95.62 88 GLN A C 1
ATOM 667 O O . GLN A 1 88 ? 0.948 -14.276 -3.142 1.00 95.62 88 GLN A O 1
ATOM 672 N N . CYS A 1 89 ? 2.002 -12.565 -4.144 1.00 96.62 89 CYS A N 1
ATOM 673 C CA . CYS A 1 89 ? 0.794 -11.962 -4.700 1.00 96.62 89 CYS A CA 1
ATOM 674 C C . CYS A 1 89 ? 0.158 -12.899 -5.735 1.00 96.62 89 CYS A C 1
ATOM 676 O O . CYS A 1 89 ? 0.835 -13.345 -6.659 1.00 96.62 89 CYS A O 1
ATOM 678 N N . ARG A 1 90 ? -1.159 -13.120 -5.638 1.00 95.12 90 ARG A N 1
ATOM 679 C CA . ARG A 1 90 ? -1.924 -13.962 -6.580 1.00 95.12 90 ARG A CA 1
ATOM 680 C C . ARG A 1 90 ? -1.902 -13.460 -8.028 1.00 95.12 90 ARG A C 1
ATOM 682 O O . ARG A 1 90 ? -2.199 -14.221 -8.936 1.00 95.12 90 ARG A O 1
ATOM 689 N N . ASN A 1 91 ? -1.551 -12.192 -8.244 1.00 95.69 91 ASN A N 1
ATOM 690 C CA . ASN A 1 91 ? -1.410 -11.608 -9.577 1.00 95.69 91 ASN A CA 1
ATOM 691 C C . ASN A 1 91 ? 0.048 -11.594 -10.082 1.00 95.69 91 ASN A C 1
ATOM 693 O O . ASN A 1 91 ? 0.323 -10.929 -11.079 1.00 95.69 91 ASN A O 1
ATOM 697 N N . LEU A 1 92 ? 0.998 -12.234 -9.391 1.00 96.06 92 LEU A N 1
ATOM 698 C CA . LEU A 1 92 ? 2.378 -12.370 -9.867 1.00 96.06 92 LEU A CA 1
ATOM 699 C C . LEU A 1 92 ? 2.481 -13.598 -10.778 1.00 96.06 92 LEU A C 1
ATOM 701 O O . LEU A 1 92 ? 2.282 -14.713 -10.301 1.00 96.06 92 LEU A O 1
ATOM 705 N N . GLY A 1 93 ? 2.794 -13.381 -12.055 1.00 93.19 93 GLY A N 1
ATOM 706 C CA . GLY A 1 93 ? 3.030 -14.447 -13.024 1.00 93.19 93 GLY A CA 1
ATOM 707 C C . GLY A 1 93 ? 4.356 -15.174 -12.796 1.00 93.19 93 GLY A C 1
ATOM 708 O O . GLY A 1 93 ? 5.239 -14.694 -12.078 1.00 93.19 93 GLY A O 1
ATOM 709 N N . ASP A 1 94 ? 4.505 -16.327 -13.447 1.00 92.25 94 ASP A N 1
ATOM 710 C CA . ASP A 1 94 ? 5.708 -17.168 -13.359 1.00 92.25 94 ASP A CA 1
ATOM 711 C C . ASP A 1 94 ? 6.958 -16.486 -13.940 1.00 92.25 94 ASP A C 1
ATOM 713 O O . ASP A 1 94 ? 8.084 -16.798 -13.557 1.00 92.25 94 ASP A O 1
ATOM 717 N N . ASP A 1 95 ? 6.763 -15.505 -14.824 1.00 91.50 95 ASP A N 1
ATOM 718 C CA . ASP A 1 95 ? 7.809 -14.648 -15.388 1.00 91.50 95 ASP A CA 1
ATOM 719 C C . ASP A 1 95 ? 8.232 -13.498 -14.451 1.00 91.50 95 ASP A C 1
ATOM 721 O O . ASP A 1 95 ? 9.057 -12.661 -14.821 1.00 91.50 95 ASP A O 1
ATOM 725 N N . GLY A 1 96 ? 7.662 -13.431 -13.242 1.00 88.12 96 GLY A N 1
ATOM 726 C CA . GLY A 1 96 ? 7.918 -12.377 -12.261 1.00 88.12 96 GLY A CA 1
ATOM 727 C C . GLY A 1 96 ? 7.187 -11.063 -12.544 1.00 88.12 96 GLY A C 1
ATOM 728 O O . GLY A 1 96 ? 7.372 -10.094 -11.799 1.00 88.12 96 GLY A O 1
ATOM 729 N N . ARG A 1 97 ? 6.331 -11.008 -13.572 1.00 91.06 97 ARG A N 1
ATOM 730 C CA . ARG A 1 97 ? 5.583 -9.801 -13.939 1.00 91.06 97 ARG A CA 1
ATOM 731 C C . ARG A 1 97 ? 4.182 -9.811 -13.347 1.00 91.06 97 ARG A C 1
ATOM 733 O O . ARG A 1 97 ? 3.592 -10.845 -13.047 1.00 91.06 97 ARG A O 1
ATOM 740 N N . CYS A 1 98 ? 3.632 -8.619 -13.145 1.00 93.44 98 CYS A N 1
ATOM 741 C CA . CYS A 1 98 ? 2.272 -8.482 -12.643 1.00 93.44 98 CYS A CA 1
ATOM 742 C C . CYS A 1 98 ? 1.263 -8.742 -13.770 1.00 93.44 98 CYS A C 1
ATOM 744 O O . CYS A 1 98 ? 1.239 -8.002 -14.751 1.00 93.44 98 CYS A O 1
ATOM 746 N N . GLY A 1 99 ? 0.390 -9.733 -13.592 1.00 94.00 99 GLY A N 1
ATOM 747 C CA . GLY A 1 99 ? -0.672 -10.083 -14.540 1.00 94.00 99 GLY A CA 1
ATOM 748 C C . GLY A 1 99 ? -1.804 -9.055 -14.639 1.00 94.00 99 GLY A C 1
ATOM 749 O O . GLY A 1 99 ? -2.622 -9.142 -15.544 1.00 94.00 99 GLY A O 1
ATOM 750 N N . ILE A 1 100 ? -1.839 -8.066 -13.740 1.00 94.50 100 ILE A N 1
ATOM 751 C CA . ILE A 1 100 ? -2.805 -6.956 -13.749 1.00 94.50 100 ILE A CA 1
ATOM 752 C C . ILE A 1 100 ? -2.098 -5.601 -13.867 1.00 94.50 100 ILE A C 1
ATOM 754 O O . ILE A 1 100 ? -2.482 -4.650 -13.198 1.00 94.50 100 ILE A O 1
ATOM 758 N N . TYR A 1 101 ? -1.020 -5.504 -14.652 1.00 89.88 101 TYR A N 1
ATOM 759 C CA . TYR A 1 101 ? -0.104 -4.353 -14.635 1.00 89.88 101 TYR A CA 1
ATOM 760 C C . TYR A 1 101 ? -0.799 -2.979 -14.718 1.00 89.88 101 TYR A C 1
ATOM 762 O O . TYR A 1 101 ? -0.496 -2.089 -13.919 1.00 89.88 101 TYR A O 1
ATOM 770 N N . GLU A 1 102 ? -1.774 -2.822 -15.611 1.00 90.12 102 GLU A N 1
ATOM 771 C CA . GLU A 1 102 ? -2.539 -1.574 -15.752 1.00 90.12 102 GLU A CA 1
ATOM 772 C C . GLU A 1 102 ? -3.528 -1.351 -14.602 1.00 90.12 102 GLU A C 1
ATOM 774 O O . GLU A 1 102 ? -3.791 -0.222 -14.200 1.00 90.12 102 GLU A O 1
ATOM 779 N N . GLU A 1 103 ? -4.031 -2.423 -13.996 1.00 93.88 103 GLU A N 1
ATOM 780 C CA . GLU A 1 103 ? -5.045 -2.423 -12.936 1.00 93.88 103 GLU A CA 1
ATOM 781 C C . GLU A 1 103 ? -4.453 -2.607 -11.527 1.00 93.88 103 GLU A C 1
ATOM 783 O O . GLU A 1 103 ? -5.181 -2.857 -10.564 1.00 93.88 103 GLU A O 1
ATOM 788 N N . ARG A 1 104 ? -3.126 -2.498 -11.396 1.00 95.44 104 ARG A N 1
ATOM 789 C CA . ARG A 1 104 ? -2.420 -2.621 -10.117 1.00 95.44 104 ARG A CA 1
ATOM 790 C C . ARG A 1 104 ? -3.002 -1.666 -9.065 1.00 95.44 104 ARG A C 1
ATOM 792 O O . ARG A 1 104 ? -3.321 -0.527 -9.409 1.00 95.44 104 ARG A O 1
ATOM 799 N N . PRO A 1 105 ? -3.044 -2.075 -7.784 1.00 97.00 105 PRO A N 1
ATOM 800 C CA . PRO A 1 105 ? -3.374 -1.167 -6.693 1.00 97.00 105 PRO A CA 1
ATOM 801 C C . PRO A 1 105 ? -2.458 0.057 -6.683 1.00 97.00 105 PRO A C 1
ATOM 803 O O . PRO A 1 105 ? -1.293 -0.028 -7.086 1.00 97.00 105 PRO A O 1
ATOM 806 N N . LEU A 1 106 ? -2.954 1.179 -6.175 1.00 97.00 106 LEU A N 1
ATOM 807 C CA . LEU A 1 106 ? -2.257 2.456 -6.119 1.00 97.00 106 LEU A CA 1
ATOM 808 C C . LEU A 1 106 ? -0.922 2.310 -5.396 1.00 97.00 106 LEU A C 1
ATOM 810 O O . LEU A 1 106 ? 0.084 2.743 -5.943 1.00 97.00 106 LEU A O 1
ATOM 814 N N . VAL A 1 107 ? -0.861 1.588 -4.271 1.00 96.06 107 VAL A N 1
ATOM 815 C CA . VAL A 1 107 ? 0.410 1.323 -3.568 1.00 96.06 107 VAL A CA 1
ATOM 816 C C . VAL A 1 107 ? 1.455 0.630 -4.456 1.00 96.06 107 VAL A C 1
ATOM 818 O O . VAL A 1 107 ? 2.650 0.887 -4.342 1.00 96.06 107 VAL A O 1
ATOM 821 N N . CYS A 1 108 ? 1.018 -0.227 -5.383 1.00 95.56 108 CYS A N 1
ATOM 822 C CA . CYS A 1 108 ? 1.892 -0.903 -6.339 1.00 95.56 108 CYS A CA 1
ATOM 823 C C . CYS A 1 108 ? 2.254 -0.018 -7.541 1.00 95.56 108 CYS A C 1
ATOM 825 O O . CYS A 1 108 ? 3.295 -0.252 -8.156 1.00 95.56 108 CYS A O 1
ATOM 827 N N . ARG A 1 109 ? 1.403 0.952 -7.905 1.00 94.69 109 ARG A N 1
ATOM 828 C CA . ARG A 1 109 ? 1.679 1.930 -8.970 1.00 94.69 109 ARG A CA 1
ATOM 829 C C . ARG A 1 109 ? 2.647 3.012 -8.504 1.00 94.69 109 ARG A C 1
ATOM 831 O O . ARG A 1 109 ? 3.559 3.346 -9.247 1.00 94.69 109 ARG A O 1
ATOM 838 N N . ILE A 1 110 ? 2.482 3.497 -7.272 1.00 94.38 110 ILE A N 1
ATOM 839 C CA . ILE A 1 110 ? 3.325 4.560 -6.722 1.00 94.38 110 ILE A CA 1
ATOM 840 C C . ILE A 1 110 ? 4.696 4.061 -6.268 1.00 94.38 110 ILE A C 1
ATOM 842 O O . ILE A 1 110 ? 5.590 4.869 -6.045 1.00 94.38 110 ILE A O 1
ATOM 846 N N . TYR A 1 111 ? 4.879 2.747 -6.108 1.00 93.50 111 TYR A N 1
ATOM 847 C CA . TYR A 1 111 ? 6.139 2.171 -5.648 1.00 93.50 111 TYR A CA 1
ATOM 848 C C . TYR A 1 111 ? 7.311 2.632 -6.544 1.00 93.50 111 TYR A C 1
ATOM 850 O O . TYR A 1 111 ? 7.265 2.424 -7.759 1.00 93.50 111 TYR A O 1
ATOM 858 N N . PRO A 1 112 ? 8.371 3.230 -5.968 1.00 93.25 112 PRO A N 1
ATOM 859 C CA . PRO A 1 112 ? 8.818 3.064 -4.586 1.00 93.25 112 PRO A CA 1
ATOM 860 C C . PRO A 1 112 ? 8.343 4.142 -3.602 1.00 93.25 112 PRO A C 1
ATOM 862 O O . PRO A 1 112 ? 8.793 4.125 -2.456 1.00 93.25 112 PRO A O 1
ATOM 865 N N . MET A 1 113 ? 7.469 5.063 -4.004 1.00 93.75 113 MET A N 1
ATOM 866 C CA . MET A 1 113 ? 6.955 6.118 -3.128 1.00 93.75 113 MET A CA 1
ATOM 867 C C . MET A 1 113 ? 6.166 5.571 -1.933 1.00 93.75 113 MET A C 1
ATOM 869 O O . MET A 1 113 ? 5.755 4.411 -1.909 1.00 93.75 113 MET A O 1
ATOM 873 N N . GLU A 1 114 ? 5.971 6.428 -0.932 1.00 92.19 114 GLU A N 1
ATOM 874 C CA . GLU A 1 114 ? 5.257 6.105 0.302 1.00 92.19 114 GLU A CA 1
ATOM 875 C C . GLU A 1 114 ? 3.839 6.674 0.288 1.00 92.19 114 GLU A C 1
ATOM 877 O O . GLU A 1 114 ? 3.615 7.813 -0.130 1.00 92.19 114 GLU A O 1
ATOM 882 N N . ILE A 1 115 ? 2.885 5.897 0.809 1.00 90.69 115 ILE A N 1
ATOM 883 C CA . ILE A 1 115 ? 1.523 6.387 1.063 1.00 90.69 115 ILE A CA 1
ATOM 884 C C . ILE A 1 115 ? 1.574 7.465 2.150 1.00 90.69 115 ILE A C 1
ATOM 886 O O . ILE A 1 115 ? 1.005 8.544 1.991 1.00 90.69 115 ILE A O 1
ATOM 890 N N . ASN A 1 116 ? 2.276 7.186 3.254 1.00 88.62 116 ASN A N 1
ATOM 891 C CA . ASN A 1 116 ? 2.374 8.103 4.383 1.00 88.62 116 ASN A CA 1
ATOM 892 C C . ASN A 1 116 ? 3.266 9.306 4.010 1.00 88.62 116 ASN A C 1
ATOM 894 O O . ASN A 1 116 ? 4.464 9.116 3.788 1.00 88.62 116 ASN A O 1
ATOM 898 N N . PRO A 1 117 ? 2.731 10.543 3.988 1.00 86.56 117 PRO A N 1
ATOM 899 C CA . PRO A 1 117 ? 3.490 11.739 3.609 1.00 86.56 117 PRO A CA 1
ATOM 900 C C . PRO A 1 117 ? 4.657 12.064 4.549 1.00 86.56 117 PRO A C 1
ATOM 902 O O . PRO A 1 117 ? 5.491 12.904 4.222 1.00 86.56 117 PRO A O 1
ATOM 905 N N . LEU A 1 118 ? 4.693 11.453 5.733 1.00 86.31 118 LEU A N 1
ATOM 906 C CA . LEU A 1 118 ? 5.698 11.703 6.763 1.00 86.31 118 LEU A CA 1
ATOM 907 C C . LEU A 1 118 ? 6.883 10.730 6.669 1.00 86.31 118 LEU A C 1
ATOM 909 O O . LEU A 1 118 ? 7.876 10.922 7.367 1.00 86.31 118 LEU A O 1
ATOM 913 N N . ILE A 1 119 ? 6.810 9.721 5.791 1.00 85.00 119 ILE A N 1
ATOM 914 C CA . ILE A 1 119 ? 7.918 8.804 5.512 1.00 85.00 119 ILE A CA 1
ATOM 915 C C . ILE A 1 119 ? 8.652 9.294 4.262 1.00 85.00 119 ILE A C 1
ATOM 917 O O . ILE A 1 119 ? 8.096 9.347 3.166 1.00 85.00 119 ILE A O 1
ATOM 921 N N . ALA A 1 120 ? 9.923 9.655 4.429 1.00 87.75 120 ALA A N 1
ATOM 922 C CA . ALA A 1 120 ? 10.777 10.037 3.313 1.00 87.75 120 ALA A CA 1
ATOM 923 C C . ALA A 1 120 ? 11.147 8.812 2.463 1.00 87.75 120 ALA A C 1
ATOM 925 O O . ALA A 1 120 ? 11.497 7.760 3.000 1.00 87.75 120 ALA A O 1
ATOM 926 N N . LEU A 1 121 ? 11.147 8.968 1.135 1.00 89.81 121 LEU A N 1
ATOM 927 C CA . LEU A 1 121 ? 11.678 7.943 0.240 1.00 89.81 121 LEU A CA 1
ATOM 928 C C . LEU A 1 121 ? 13.182 7.769 0.487 1.00 89.81 121 LEU A C 1
ATOM 930 O O . LEU A 1 121 ? 13.971 8.683 0.247 1.00 89.81 121 LEU A O 1
ATOM 934 N N . ARG A 1 122 ? 13.575 6.566 0.903 1.00 90.06 122 ARG A N 1
ATOM 935 C CA . ARG A 1 122 ? 14.974 6.155 1.039 1.00 90.06 122 ARG A CA 1
ATOM 936 C C . ARG A 1 122 ? 15.213 4.885 0.220 1.00 90.06 122 ARG A C 1
ATOM 938 O O . ARG A 1 122 ? 14.654 3.852 0.578 1.00 90.06 122 ARG A O 1
ATOM 945 N N . PRO A 1 123 ? 16.037 4.922 -0.846 1.00 91.25 123 PRO A N 1
ATOM 946 C CA . PRO A 1 123 ? 16.365 3.734 -1.641 1.00 91.25 123 PRO A CA 1
ATOM 947 C C . PRO A 1 123 ? 16.867 2.549 -0.806 1.00 91.25 123 PRO A C 1
ATOM 949 O O . PRO A 1 123 ? 16.497 1.412 -1.074 1.00 91.25 123 PRO A O 1
ATOM 952 N N . ALA A 1 124 ? 17.642 2.823 0.250 1.00 91.25 124 ALA A N 1
ATOM 953 C CA . ALA A 1 124 ? 18.175 1.810 1.162 1.00 91.25 124 ALA A CA 1
ATOM 954 C C . ALA A 1 124 ? 17.095 1.028 1.937 1.00 91.25 124 ALA A C 1
ATOM 956 O O . ALA A 1 124 ? 17.336 -0.111 2.325 1.00 91.25 124 ALA A O 1
ATOM 957 N N . ASP A 1 125 ? 15.902 1.605 2.122 1.00 92.38 125 ASP A N 1
ATOM 958 C CA . ASP A 1 125 ? 14.783 0.959 2.823 1.00 92.38 125 ASP A CA 1
ATOM 959 C C . ASP A 1 125 ? 13.934 0.092 1.869 1.00 92.38 125 ASP A C 1
ATOM 961 O O . ASP A 1 125 ? 12.929 -0.507 2.264 1.00 92.38 125 ASP A O 1
ATOM 965 N N . LYS A 1 126 ? 14.298 0.030 0.581 1.00 93.12 126 LYS A N 1
ATOM 966 C CA . LYS A 1 126 ? 13.540 -0.670 -0.456 1.00 93.12 126 LYS A CA 1
ATOM 967 C C . LYS A 1 126 ? 14.227 -1.967 -0.855 1.00 93.12 126 LYS A C 1
ATOM 969 O O . LYS A 1 126 ? 15.436 -2.050 -1.003 1.00 93.12 126 LYS A O 1
ATOM 974 N N . VAL A 1 127 ? 13.413 -2.981 -1.131 1.00 92.94 127 VAL A N 1
ATOM 975 C CA . VAL A 1 127 ? 13.874 -4.336 -1.489 1.00 92.94 127 VAL A CA 1
ATOM 976 C C . VAL A 1 127 ? 14.332 -4.478 -2.944 1.00 92.94 127 VAL A C 1
ATOM 978 O O . VAL A 1 127 ? 14.632 -5.581 -3.392 1.00 92.94 127 VAL A O 1
ATOM 981 N N . CYS A 1 128 ? 14.294 -3.395 -3.720 1.00 92.88 128 CYS A N 1
ATOM 982 C CA . CYS A 1 128 ? 14.658 -3.437 -5.128 1.00 92.88 128 CYS A CA 1
ATOM 983 C C . CYS A 1 128 ? 16.172 -3.537 -5.310 1.00 92.88 128 CYS A C 1
ATOM 985 O O . CYS A 1 128 ? 16.912 -2.953 -4.519 1.00 92.88 128 CYS A O 1
ATOM 987 N N . PRO A 1 129 ? 16.631 -4.242 -6.356 1.00 92.12 129 PRO A N 1
ATOM 988 C CA . PRO A 1 129 ? 18.054 -4.441 -6.573 1.00 92.12 129 PRO A CA 1
ATOM 989 C C . PRO A 1 129 ? 18.742 -3.113 -6.961 1.00 92.12 129 PRO A C 1
ATOM 991 O O . PRO A 1 129 ? 18.074 -2.223 -7.491 1.00 92.12 129 PRO A O 1
ATOM 994 N N . PRO A 1 130 ? 20.042 -2.920 -6.676 1.00 91.19 130 PRO A N 1
ATOM 995 C CA . PRO A 1 130 ? 20.699 -1.615 -6.809 1.00 91.19 130 PRO A CA 1
ATOM 996 C C . PRO A 1 130 ? 20.588 -0.976 -8.201 1.00 91.19 130 PRO A C 1
ATOM 998 O O . PRO A 1 130 ? 20.398 0.235 -8.304 1.00 91.19 130 PRO A O 1
ATOM 1001 N N . GLU A 1 131 ? 20.621 -1.775 -9.270 1.00 91.38 131 GLU A N 1
ATOM 1002 C CA . GLU A 1 131 ? 20.628 -1.287 -10.652 1.00 91.38 131 GLU A CA 1
ATOM 1003 C C . GLU A 1 131 ? 19.392 -0.454 -11.027 1.00 91.38 131 GLU A C 1
ATOM 1005 O O . GLU A 1 131 ? 19.481 0.423 -11.888 1.00 91.38 131 GLU A O 1
ATOM 1010 N N . VAL A 1 132 ? 18.243 -0.666 -10.367 1.00 92.44 132 VAL A N 1
ATOM 1011 C CA . VAL A 1 132 ? 17.031 0.117 -10.668 1.00 92.44 132 VAL A CA 1
ATOM 1012 C C . VAL A 1 132 ? 17.095 1.546 -10.140 1.00 92.44 132 VAL A C 1
ATOM 1014 O O . VAL A 1 132 ? 16.252 2.348 -10.524 1.00 92.44 132 VAL A O 1
ATOM 1017 N N . TRP A 1 133 ? 18.052 1.859 -9.262 1.00 92.06 133 TRP A N 1
ATOM 1018 C CA . TRP A 1 133 ? 18.244 3.188 -8.668 1.00 92.06 133 TRP A CA 1
ATOM 1019 C C . TRP A 1 133 ? 19.261 4.042 -9.428 1.00 92.06 133 TRP A C 1
ATOM 1021 O O . TRP A 1 133 ? 19.293 5.261 -9.270 1.00 92.06 133 TRP A O 1
ATOM 1031 N N . GLU A 1 134 ? 20.085 3.405 -10.257 1.00 86.88 134 GLU A N 1
ATOM 1032 C CA . GLU A 1 134 ? 21.042 4.071 -11.146 1.00 86.88 134 GLU A CA 1
ATOM 1033 C C . GLU A 1 134 ? 20.444 4.299 -12.540 1.00 86.88 134 GLU A C 1
ATOM 1035 O O . GLU A 1 134 ? 20.791 5.260 -13.231 1.00 86.88 134 GLU A O 1
ATOM 1040 N N . ALA A 1 135 ? 19.506 3.436 -12.937 1.00 74.94 135 ALA A N 1
ATOM 1041 C CA . ALA A 1 135 ? 18.751 3.542 -14.173 1.00 74.94 135 ALA A CA 1
ATOM 1042 C C . ALA A 1 135 ? 17.459 4.364 -14.000 1.00 74.94 135 ALA A C 1
ATOM 1044 O O . ALA A 1 135 ? 16.877 4.448 -12.919 1.00 74.94 135 ALA A O 1
ATOM 1045 N N . GLY A 1 136 ? 16.970 4.928 -15.106 1.00 78.00 136 GLY A N 1
ATOM 1046 C CA . GLY A 1 136 ? 15.642 5.536 -15.173 1.00 78.00 136 GLY A CA 1
ATOM 1047 C C . GLY A 1 136 ? 15.585 7.056 -15.098 1.00 78.00 136 GLY A C 1
ATOM 1048 O O . GLY A 1 136 ? 16.589 7.777 -15.017 1.00 78.00 136 GLY A O 1
ATOM 1049 N N . GLU A 1 137 ? 14.348 7.537 -15.165 1.00 82.00 137 GLU A N 1
ATOM 1050 C CA . GLU A 1 137 ? 14.025 8.952 -15.065 1.00 82.00 137 GLU A CA 1
ATOM 1051 C C . GLU A 1 137 ? 14.166 9.446 -13.623 1.00 82.00 137 GLU A C 1
ATOM 1053 O O . GLU A 1 137 ? 14.232 8.676 -12.660 1.00 82.00 137 GLU A O 1
ATOM 1058 N N . VAL A 1 138 ? 14.261 10.766 -13.478 1.00 83.19 138 VAL A N 1
ATOM 1059 C CA . VAL A 1 138 ? 14.261 11.390 -12.158 1.00 83.19 138 VAL A CA 1
ATOM 1060 C C . VAL A 1 138 ? 12.856 11.271 -11.582 1.00 83.19 138 VAL A C 1
ATOM 1062 O O . VAL A 1 138 ? 11.918 11.865 -12.102 1.00 83.19 138 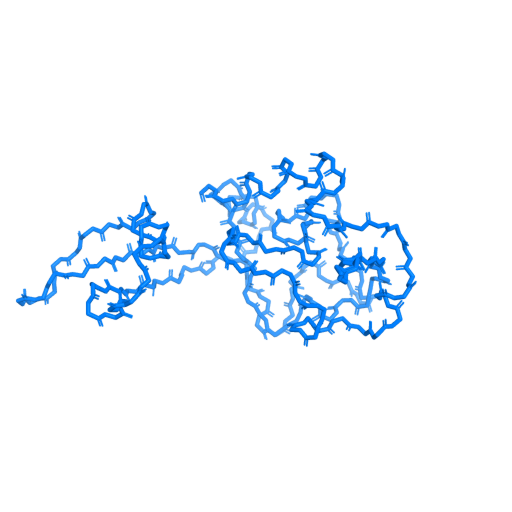VAL A O 1
ATOM 1065 N N . LEU A 1 139 ? 12.732 10.511 -10.498 1.00 84.06 139 LEU A N 1
ATOM 1066 C CA . LEU A 1 139 ? 11.469 10.298 -9.800 1.00 84.06 139 LEU A CA 1
ATOM 1067 C C . LEU A 1 139 ? 11.191 11.439 -8.812 1.00 84.06 139 LEU A C 1
ATOM 1069 O O . LEU A 1 139 ? 10.056 11.897 -8.667 1.00 84.06 139 LEU A O 1
ATOM 1073 N N . PHE A 1 140 ? 12.243 11.888 -8.123 1.00 79.62 140 PHE A N 1
ATOM 1074 C CA . PHE A 1 140 ? 12.150 12.844 -7.026 1.00 79.62 140 PHE A CA 1
ATOM 1075 C C . PHE A 1 140 ? 13.392 13.741 -6.951 1.00 79.62 140 PHE A C 1
ATOM 1077 O O . PHE A 1 140 ? 14.515 13.269 -7.130 1.00 79.62 140 PHE A O 1
ATOM 1084 N N . THR A 1 141 ? 13.188 15.020 -6.641 1.00 75.81 141 THR A N 1
ATOM 1085 C CA . THR A 1 141 ? 14.249 15.991 -6.305 1.00 75.81 141 THR A CA 1
ATOM 1086 C C . THR A 1 141 ? 13.954 16.647 -4.953 1.00 75.81 141 THR A C 1
ATOM 1088 O O . THR A 1 141 ? 14.450 16.213 -3.919 1.00 75.81 141 THR A O 1
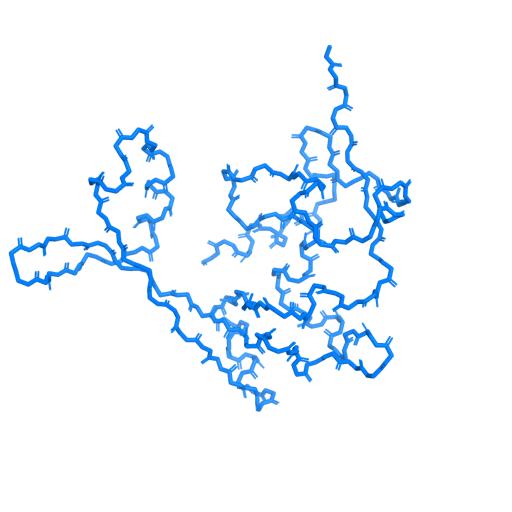ATOM 1091 N N . ASP A 1 142 ? 13.105 17.673 -4.962 1.00 71.75 142 ASP A N 1
ATOM 1092 C CA . ASP A 1 142 ? 12.449 18.326 -3.822 1.00 71.75 142 ASP A CA 1
ATOM 1093 C C . ASP A 1 142 ? 10.994 17.853 -3.673 1.00 71.75 142 ASP A C 1
ATOM 1095 O O . ASP A 1 142 ? 10.412 17.915 -2.591 1.00 71.75 142 ASP A O 1
ATOM 1099 N N . ARG A 1 143 ? 10.412 17.386 -4.781 1.00 76.81 143 ARG A N 1
ATOM 1100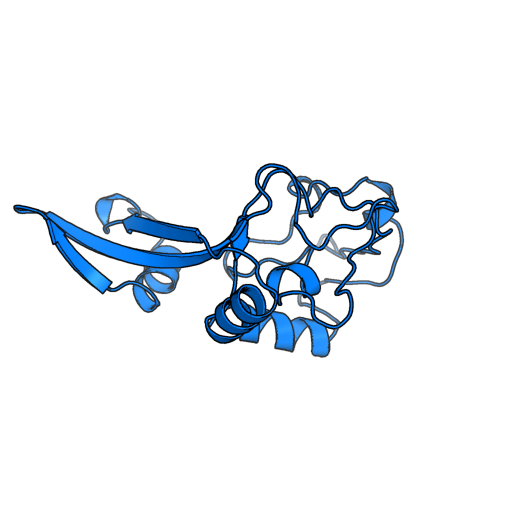 C CA . ARG A 1 143 ? 9.056 16.857 -4.911 1.00 76.81 143 ARG A CA 1
ATOM 1101 C C . ARG A 1 143 ? 9.035 15.736 -5.948 1.00 76.81 143 ARG A C 1
ATOM 1103 O O . ARG A 1 143 ? 9.999 15.547 -6.690 1.00 76.81 143 ARG A O 1
ATOM 1110 N N . VAL A 1 144 ? 7.912 15.026 -6.012 1.00 82.56 144 VAL A N 1
ATOM 1111 C CA . VAL A 1 144 ? 7.627 14.072 -7.091 1.00 82.56 144 VAL A CA 1
ATOM 1112 C C . VAL A 1 144 ? 7.526 14.834 -8.412 1.00 82.56 144 VAL A C 1
ATOM 1114 O O . VAL A 1 144 ? 6.781 15.811 -8.499 1.00 82.56 144 VAL A O 1
ATOM 1117 N N . VAL A 1 145 ? 8.300 14.410 -9.412 1.00 84.06 145 VAL A N 1
ATOM 1118 C CA . VAL A 1 145 ? 8.407 15.120 -10.699 1.00 84.06 145 VAL A CA 1
ATOM 1119 C C . VAL A 1 145 ? 7.212 14.829 -11.610 1.00 84.06 145 VAL A C 1
ATOM 1121 O O . VAL A 1 145 ? 6.710 15.735 -12.272 1.00 84.06 145 VAL A O 1
ATOM 1124 N N . ASP A 1 146 ? 6.738 13.582 -11.627 1.00 88.81 146 ASP A N 1
ATOM 1125 C CA . ASP A 1 146 ? 5.614 13.150 -12.460 1.00 88.81 146 ASP A CA 1
ATOM 1126 C C . ASP A 1 146 ? 4.256 13.523 -11.816 1.00 88.81 146 ASP A C 1
ATOM 1128 O O . ASP A 1 146 ? 3.938 13.036 -10.724 1.00 88.81 146 ASP A O 1
ATOM 1132 N N . PRO A 1 147 ? 3.421 14.359 -12.469 1.00 89.75 147 PRO A N 1
ATOM 1133 C CA . PRO A 1 147 ? 2.112 14.741 -11.943 1.00 89.75 147 PRO A CA 1
ATOM 1134 C C . PRO A 1 147 ? 1.118 13.574 -11.859 1.00 89.75 147 PRO A C 1
ATOM 1136 O O . PRO A 1 147 ? 0.247 13.595 -10.989 1.00 89.75 147 PRO A O 1
ATOM 1139 N N . ILE A 1 148 ? 1.235 12.556 -12.721 1.00 91.75 148 ILE A N 1
ATOM 1140 C CA . ILE A 1 148 ? 0.378 11.361 -12.657 1.00 91.75 148 ILE A CA 1
ATOM 1141 C C . ILE A 1 148 ? 0.713 10.572 -11.393 1.00 91.75 148 ILE A C 1
ATOM 1143 O O . ILE A 1 148 ? -0.183 10.182 -10.645 1.00 91.75 148 ILE A O 1
ATOM 1147 N N . LEU A 1 149 ? 2.004 10.378 -11.122 1.00 91.88 149 LEU A N 1
ATOM 1148 C CA . LEU A 1 149 ? 2.465 9.747 -9.892 1.00 91.88 149 LEU A CA 1
ATOM 1149 C C . LEU A 1 149 ? 2.030 10.541 -8.650 1.00 91.88 149 LEU A C 1
ATOM 1151 O O . LEU A 1 149 ? 1.579 9.944 -7.673 1.00 91.88 149 LEU A O 1
ATOM 1155 N N . ALA A 1 150 ? 2.106 11.874 -8.690 1.00 92.44 150 ALA A N 1
ATOM 1156 C CA . ALA A 1 150 ? 1.636 12.723 -7.596 1.00 92.44 150 ALA A CA 1
ATOM 1157 C C . ALA A 1 150 ? 0.127 12.545 -7.315 1.00 92.44 150 ALA A C 1
ATOM 1159 O O . ALA A 1 150 ? -0.252 12.365 -6.157 1.00 92.44 150 ALA A O 1
ATOM 1160 N N . ASP A 1 151 ? -0.723 12.514 -8.350 1.00 93.94 151 ASP A N 1
ATOM 1161 C CA . ASP A 1 151 ? -2.163 12.220 -8.209 1.00 93.94 151 ASP A CA 1
ATOM 1162 C C . ASP A 1 151 ? -2.407 10.839 -7.583 1.00 93.94 151 ASP A C 1
ATOM 1164 O O . ASP A 1 151 ? -3.202 10.687 -6.652 1.00 93.94 151 ASP A O 1
ATOM 1168 N N . GLN A 1 152 ? -1.687 9.821 -8.059 1.00 94.69 152 GLN A N 1
ATOM 1169 C CA . GLN A 1 152 ? -1.819 8.460 -7.543 1.00 94.69 152 GLN A CA 1
ATOM 1170 C C . GLN A 1 152 ? -1.427 8.357 -6.064 1.00 94.69 152 GLN A C 1
ATOM 1172 O O . GLN A 1 152 ? -2.069 7.612 -5.319 1.00 94.69 152 GLN A O 1
ATOM 1177 N N . ILE A 1 153 ? -0.416 9.113 -5.623 1.00 93.50 153 ILE A N 1
ATOM 1178 C CA . 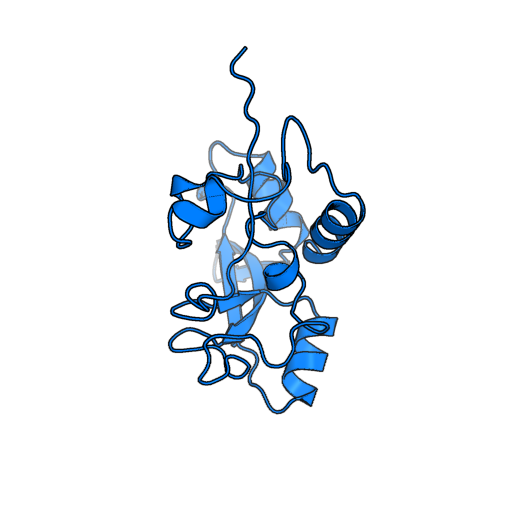ILE A 1 153 ? -0.023 9.185 -4.210 1.00 93.50 153 ILE A CA 1
ATOM 1179 C C . ILE A 1 153 ? -1.160 9.769 -3.376 1.00 93.50 153 ILE A C 1
ATOM 1181 O O . ILE A 1 153 ? -1.544 9.152 -2.384 1.00 93.50 153 ILE A O 1
ATOM 1185 N N . GLU A 1 154 ? -1.745 10.900 -3.770 1.00 92.50 154 GLU A N 1
ATOM 1186 C CA . GLU A 1 154 ? -2.845 11.491 -2.996 1.00 92.50 154 GLU A CA 1
ATOM 1187 C C . GLU A 1 154 ? -4.065 10.567 -2.941 1.00 92.50 154 GLU A C 1
ATOM 1189 O O . GLU A 1 154 ? -4.649 10.363 -1.877 1.00 92.50 154 GLU A O 1
ATOM 1194 N N . ARG A 1 155 ? -4.404 9.908 -4.052 1.00 93.00 155 ARG A N 1
ATOM 1195 C CA . ARG A 1 155 ? -5.501 8.929 -4.086 1.00 93.00 155 ARG A CA 1
ATOM 1196 C C . ARG A 1 155 ? -5.236 7.692 -3.232 1.00 93.00 155 ARG A C 1
ATOM 1198 O O . ARG A 1 155 ? -6.189 7.068 -2.776 1.00 93.00 155 ARG A O 1
ATOM 1205 N N . SER A 1 156 ? -3.972 7.334 -3.004 1.00 91.56 156 SER A N 1
ATOM 1206 C CA . SER A 1 156 ? -3.608 6.200 -2.145 1.00 91.56 156 SER A CA 1
ATOM 1207 C C . SER A 1 156 ? -3.813 6.473 -0.649 1.00 91.56 156 SER A C 1
ATOM 1209 O O . SER A 1 156 ? -3.773 5.537 0.146 1.00 91.56 156 SER A O 1
ATOM 1211 N N . ARG A 1 157 ? -4.027 7.740 -0.261 1.00 87.62 157 ARG A N 1
ATOM 1212 C CA . ARG A 1 157 ? -4.169 8.188 1.138 1.00 87.62 157 ARG A CA 1
ATOM 1213 C C . ARG A 1 157 ? -5.613 8.244 1.643 1.00 87.62 157 ARG A C 1
ATOM 1215 O O . ARG A 1 157 ? -5.830 8.744 2.748 1.00 87.62 157 ARG A O 1
ATOM 1222 N N . GLN A 1 158 ? -6.567 7.797 0.828 1.00 73.50 158 GLN A N 1
ATOM 1223 C CA . GLN A 1 158 ? -7.990 7.739 1.175 1.00 73.50 158 GLN A CA 1
ATOM 1224 C C . GLN A 1 158 ? -8.263 6.867 2.403 1.00 73.50 158 GLN A C 1
ATOM 1226 O O . GLN A 1 158 ? -7.531 5.871 2.612 1.00 73.50 158 GLN A O 1
#